Protein AF-A0A0G4MFU4-F1 (afdb_monomer)

pLDDT: mean 72.29, std 12.35, range [40.59, 95.5]

Foldseek 3Di:
DPPDPADPVNVCVVVVPVVVVVVVVVVVVVVVVVVVVVVLVCLLQLHDPVLVVVLVVDDPVPSDDPRDPPGSVVSNCCVVVVPDPDDPDDVPDDDDPPDPPCVVVVVVVVCVVVVVPDPDPDDDDPPPPDCDPVNVVVVVVVVD

Structure (mmCIF, N/CA/C/O backbone):
data_AF-A0A0G4MFU4-F1
#
_entry.id   AF-A0A0G4MFU4-F1
#
loop_
_atom_site.group_PDB
_atom_site.id
_atom_site.type_symbol
_atom_site.label_atom_id
_atom_site.label_alt_id
_atom_site.label_comp_id
_atom_site.label_asym_id
_atom_site.label_entity_id
_atom_site.label_seq_id
_atom_site.pdbx_PDB_ins_code
_atom_site.Cartn_x
_atom_site.Cartn_y
_atom_site.Cartn_z
_atom_site.occupancy
_atom_site.B_iso_or_equiv
_atom_site.auth_seq_id
_atom_site.auth_comp_id
_atom_site.auth_asym_id
_atom_site.auth_atom_id
_atom_site.pdbx_PDB_model_num
ATOM 1 N N . MET A 1 1 ? 11.124 -27.511 -30.825 1.00 40.59 1 MET A N 1
ATOM 2 C CA . MET A 1 1 ? 10.998 -26.884 -32.156 1.00 40.59 1 MET A CA 1
ATOM 3 C C . MET A 1 1 ? 11.049 -25.372 -31.960 1.00 40.59 1 MET A C 1
ATOM 5 O O . MET A 1 1 ? 10.034 -24.760 -31.645 1.00 40.59 1 MET A O 1
ATOM 9 N N . SER A 1 2 ? 12.256 -24.806 -31.987 1.00 48.03 2 SER A N 1
ATOM 10 C CA . SER A 1 2 ? 12.516 -23.361 -31.985 1.00 48.03 2 SER A CA 1
ATOM 11 C C . SER A 1 2 ? 12.032 -22.796 -33.320 1.00 48.03 2 SER A C 1
ATOM 13 O O . SER A 1 2 ? 12.428 -23.289 -34.368 1.00 48.03 2 SER A O 1
ATOM 15 N N . ARG A 1 3 ? 11.091 -21.847 -33.290 1.00 65.44 3 ARG A N 1
ATOM 16 C CA . ARG A 1 3 ? 10.419 -21.347 -34.504 1.00 65.44 3 ARG A CA 1
ATOM 17 C C . ARG A 1 3 ? 11.201 -20.255 -35.243 1.00 65.44 3 ARG A C 1
ATOM 19 O O . ARG A 1 3 ? 10.855 -19.953 -36.372 1.00 65.44 3 ARG A O 1
ATOM 26 N N . GLU A 1 4 ? 12.248 -19.702 -34.638 1.00 64.25 4 GLU A N 1
ATOM 27 C CA . GLU A 1 4 ? 13.078 -18.646 -35.217 1.00 64.25 4 GLU A CA 1
ATOM 28 C C . GLU A 1 4 ? 14.515 -18.825 -34.676 1.00 64.25 4 GLU A C 1
ATOM 30 O O . GLU A 1 4 ? 14.704 -18.798 -33.457 1.00 64.25 4 GLU A O 1
ATOM 35 N N . ASP A 1 5 ? 15.527 -19.013 -35.534 1.00 63.88 5 ASP A N 1
ATOM 36 C CA . ASP A 1 5 ? 16.957 -19.066 -35.152 1.00 63.88 5 ASP A CA 1
ATOM 37 C C . ASP A 1 5 ? 17.504 -17.655 -34.859 1.00 63.88 5 ASP A C 1
ATOM 39 O O . ASP A 1 5 ? 18.485 -17.184 -35.435 1.00 63.88 5 ASP A O 1
ATOM 43 N N . VAL A 1 6 ? 16.820 -16.924 -33.982 1.00 70.62 6 VAL A N 1
ATOM 44 C CA . VAL A 1 6 ? 17.148 -15.537 -33.652 1.00 70.62 6 VAL A CA 1
ATOM 45 C C . VAL A 1 6 ? 17.861 -15.529 -32.309 1.00 70.62 6 VAL A C 1
ATOM 47 O O . VAL A 1 6 ? 17.303 -15.914 -31.281 1.00 70.62 6 VAL A O 1
ATOM 50 N N . SER A 1 7 ? 19.121 -15.092 -32.313 1.00 80.69 7 SER A N 1
ATOM 51 C CA . SER A 1 7 ? 19.903 -14.938 -31.085 1.00 80.69 7 SER A CA 1
ATOM 52 C C . SER A 1 7 ? 19.234 -13.919 -30.151 1.00 80.69 7 SER A C 1
ATOM 54 O O . SER A 1 7 ? 18.631 -12.945 -30.608 1.00 80.69 7 SER A O 1
ATOM 56 N N . PHE A 1 8 ? 19.363 -14.109 -28.833 1.00 76.25 8 PHE A N 1
ATOM 57 C CA . PHE A 1 8 ? 18.788 -13.210 -27.824 1.00 76.25 8 PHE A CA 1
ATOM 58 C C . PHE A 1 8 ? 19.185 -11.739 -28.048 1.00 76.25 8 PHE A C 1
ATOM 60 O O . PHE A 1 8 ? 18.356 -10.843 -27.908 1.00 76.25 8 PHE A O 1
ATOM 67 N N . GLY A 1 9 ? 20.421 -11.487 -28.493 1.00 77.19 9 GLY A N 1
ATOM 68 C CA . GLY A 1 9 ? 20.877 -10.140 -28.851 1.00 77.19 9 GLY A CA 1
ATOM 69 C C . GLY A 1 9 ? 20.185 -9.579 -30.098 1.00 77.19 9 GLY A C 1
ATOM 70 O O . GLY A 1 9 ? 19.824 -8.405 -30.126 1.00 77.19 9 GLY A O 1
ATOM 71 N N . SER A 1 10 ? 19.926 -10.424 -31.098 1.00 79.62 10 SER A N 1
ATOM 72 C CA . SER A 1 10 ? 19.217 -10.038 -32.325 1.00 79.62 10 SER A CA 1
ATOM 73 C C . SER A 1 10 ? 17.728 -9.743 -32.057 1.00 79.62 10 SER A C 1
ATOM 75 O O . SER A 1 10 ? 17.153 -8.818 -32.632 1.00 79.62 10 SER A O 1
ATOM 77 N N . ALA A 1 11 ? 17.122 -10.445 -31.093 1.00 78.00 11 ALA A N 1
ATOM 78 C CA . ALA A 1 11 ? 15.777 -10.149 -30.599 1.00 78.00 11 ALA A CA 1
ATOM 79 C C . ALA A 1 11 ? 15.700 -8.823 -29.812 1.00 78.00 11 ALA A C 1
ATOM 81 O O . ALA A 1 11 ? 14.731 -8.079 -29.982 1.00 78.00 11 ALA A O 1
ATOM 82 N N . ILE A 1 12 ? 16.711 -8.496 -28.994 1.00 80.00 12 ILE A N 1
ATOM 83 C CA . ILE A 1 12 ? 16.771 -7.216 -28.263 1.00 80.00 12 ILE A CA 1
ATOM 84 C C . ILE A 1 12 ? 16.901 -6.036 -29.227 1.00 80.00 12 ILE A C 1
ATOM 86 O O . ILE A 1 12 ? 16.220 -5.031 -29.037 1.00 80.00 12 ILE A O 1
ATOM 90 N N . ASP A 1 13 ? 17.720 -6.149 -30.276 1.00 81.88 13 ASP A N 1
ATOM 91 C CA . ASP A 1 13 ? 17.874 -5.057 -31.244 1.00 81.88 13 ASP A CA 1
ATOM 92 C C . ASP A 1 13 ? 16.565 -4.779 -32.008 1.00 81.88 13 ASP A C 1
ATOM 94 O O . ASP A 1 13 ? 16.151 -3.621 -32.152 1.00 81.88 13 ASP A O 1
ATOM 98 N N . LYS A 1 14 ? 15.849 -5.848 -32.391 1.00 84.62 14 LYS A N 1
ATOM 99 C CA . LYS A 1 14 ? 14.539 -5.770 -33.058 1.00 84.62 14 LYS A CA 1
ATOM 100 C C . LYS A 1 14 ? 13.441 -5.198 -32.152 1.00 84.62 14 LYS A C 1
ATOM 102 O O . LYS A 1 14 ? 12.595 -4.443 -32.628 1.00 84.62 14 LYS A O 1
ATOM 107 N N . PHE A 1 15 ? 13.461 -5.509 -30.853 1.00 83.88 15 PHE A N 1
ATOM 108 C CA . PHE A 1 15 ? 12.459 -5.069 -29.868 1.00 83.88 15 PHE A CA 1
ATOM 109 C C . PHE A 1 15 ? 13.053 -4.200 -28.751 1.00 83.88 15 PHE A C 1
ATOM 111 O O . PHE A 1 15 ? 12.716 -4.341 -27.572 1.00 83.88 15 PHE A O 1
ATOM 118 N N . ARG A 1 16 ? 13.899 -3.240 -29.133 1.00 86.12 16 ARG A N 1
ATOM 119 C CA . ARG A 1 16 ? 14.599 -2.349 -28.195 1.00 86.12 16 ARG A CA 1
ATOM 120 C C . ARG A 1 16 ? 13.666 -1.547 -27.279 1.00 86.12 16 ARG A C 1
ATOM 122 O O . ARG A 1 16 ? 13.971 -1.359 -26.106 1.00 86.12 16 ARG A O 1
ATOM 129 N N . VAL A 1 17 ? 12.509 -1.107 -27.789 1.00 88.25 17 VAL A N 1
ATOM 130 C CA . VAL A 1 17 ? 11.547 -0.285 -27.029 1.00 88.25 17 VAL A CA 1
ATOM 131 C C . VAL A 1 17 ? 10.820 -1.104 -25.950 1.00 88.25 17 VAL A C 1
ATOM 133 O O . VAL A 1 17 ? 10.880 -0.704 -24.788 1.00 88.25 17 VAL A O 1
ATOM 136 N N . PRO A 1 18 ? 10.192 -2.261 -26.254 1.00 90.75 18 PRO A N 1
ATOM 137 C CA . PRO A 1 18 ? 9.647 -3.142 -25.220 1.00 90.75 18 PRO A CA 1
ATOM 138 C C . PRO A 1 18 ? 10.683 -3.566 -24.174 1.00 90.75 18 PRO A C 1
ATOM 140 O O . PRO A 1 18 ? 10.382 -3.571 -22.984 1.00 90.75 18 PRO A O 1
ATOM 143 N N . PHE A 1 19 ? 11.914 -3.872 -24.596 1.00 88.88 19 PHE A N 1
ATOM 144 C CA . PHE A 1 19 ? 12.983 -4.260 -23.675 1.00 88.88 19 PHE A CA 1
ATOM 145 C C . PHE A 1 19 ? 13.359 -3.121 -22.713 1.00 88.88 19 PHE A C 1
ATOM 147 O O . PHE A 1 19 ? 13.433 -3.329 -21.501 1.00 88.88 19 PHE A O 1
ATOM 154 N N . ALA A 1 20 ? 13.497 -1.893 -23.224 1.00 90.56 20 ALA A N 1
ATOM 155 C CA . ALA A 1 20 ? 13.707 -0.710 -22.392 1.00 90.56 20 ALA A CA 1
ATOM 156 C C . ALA A 1 2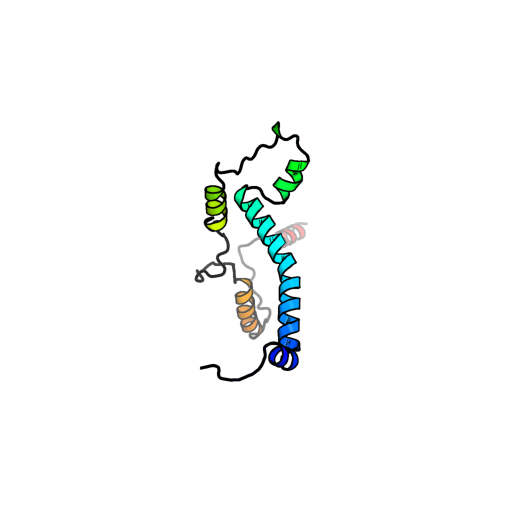0 ? 12.536 -0.465 -21.421 1.00 90.56 20 ALA A C 1
ATOM 158 O O . ALA A 1 20 ? 12.767 -0.109 -20.267 1.00 90.56 20 ALA A O 1
ATOM 159 N N . MET A 1 21 ? 11.292 -0.716 -21.844 1.00 93.19 21 MET A N 1
ATOM 160 C CA . MET A 1 21 ? 10.107 -0.598 -20.984 1.00 93.19 21 MET A CA 1
ATOM 161 C C . MET A 1 21 ? 10.077 -1.630 -19.853 1.00 93.19 21 MET A C 1
ATOM 163 O O . MET A 1 21 ? 9.596 -1.312 -18.769 1.00 93.19 21 MET A O 1
ATOM 167 N N . VAL A 1 22 ? 10.616 -2.836 -20.052 1.00 93.62 22 VAL A N 1
ATOM 168 C CA . VAL A 1 22 ? 10.755 -3.831 -18.973 1.00 93.62 22 VAL A CA 1
ATOM 169 C C . VAL A 1 22 ? 11.769 -3.364 -17.930 1.00 93.62 22 VAL A C 1
ATOM 171 O O . VAL A 1 22 ? 11.487 -3.443 -16.736 1.00 93.62 22 VAL A O 1
ATOM 174 N N . ILE A 1 23 ? 12.916 -2.829 -18.357 1.00 93.62 23 ILE A N 1
ATOM 175 C CA . ILE A 1 23 ? 13.922 -2.273 -17.436 1.00 93.62 23 ILE A CA 1
ATOM 176 C C . ILE A 1 23 ? 13.341 -1.071 -16.686 1.00 93.62 23 ILE A C 1
ATOM 178 O O . ILE A 1 23 ? 13.445 -0.992 -15.461 1.00 93.62 23 ILE A O 1
ATOM 182 N N . TYR A 1 24 ? 12.680 -0.164 -17.406 1.00 94.00 24 TYR A N 1
ATOM 183 C CA . TYR A 1 24 ? 12.003 0.988 -16.819 1.00 94.00 24 TYR A CA 1
ATOM 184 C C . TYR A 1 24 ? 10.921 0.561 -15.822 1.00 94.00 24 TYR A C 1
ATOM 186 O O . TYR A 1 24 ? 10.878 1.074 -14.707 1.00 94.00 24 TYR A O 1
ATOM 194 N N . GLY A 1 25 ? 10.093 -0.420 -16.184 1.00 93.75 25 GLY A N 1
ATOM 195 C CA . GLY A 1 25 ? 9.075 -0.997 -15.314 1.00 93.75 25 GLY A CA 1
ATOM 196 C C . GLY A 1 25 ? 9.677 -1.654 -14.076 1.00 93.75 25 GLY A C 1
ATOM 197 O O . GLY A 1 25 ? 9.161 -1.456 -12.983 1.00 93.75 25 GLY A O 1
ATOM 198 N N . GLY A 1 26 ? 10.799 -2.364 -14.215 1.00 95.25 26 GLY A N 1
ATOM 199 C CA . GLY A 1 26 ? 11.538 -2.938 -13.091 1.00 95.25 26 GLY A CA 1
ATOM 200 C C . GLY A 1 26 ? 12.029 -1.869 -12.113 1.00 95.25 26 GLY A C 1
ATOM 201 O O . GLY A 1 26 ? 11.777 -1.971 -10.915 1.00 95.25 26 GLY A O 1
ATOM 202 N N . LEU A 1 27 ? 12.649 -0.801 -12.621 1.00 95.50 27 LEU A N 1
ATOM 203 C CA . LEU A 1 27 ? 13.099 0.329 -11.801 1.00 95.50 27 LEU A CA 1
ATOM 204 C C . LEU A 1 27 ? 11.927 1.067 -11.143 1.00 95.50 27 LEU A C 1
ATOM 206 O O . LEU A 1 27 ? 11.975 1.370 -9.950 1.00 95.50 27 LEU A O 1
ATOM 210 N N . ALA A 1 28 ? 10.858 1.314 -11.898 1.00 92.50 28 ALA A N 1
ATOM 211 C CA . ALA A 1 28 ? 9.646 1.942 -11.389 1.00 92.50 28 ALA A CA 1
ATOM 212 C C . ALA A 1 28 ? 8.944 1.066 -10.341 1.00 92.50 28 ALA A C 1
ATOM 214 O O . ALA A 1 28 ? 8.350 1.602 -9.409 1.00 92.50 28 ALA A O 1
ATOM 215 N N . PHE A 1 29 ? 9.037 -0.263 -10.456 1.00 94.50 29 PHE A N 1
ATOM 216 C CA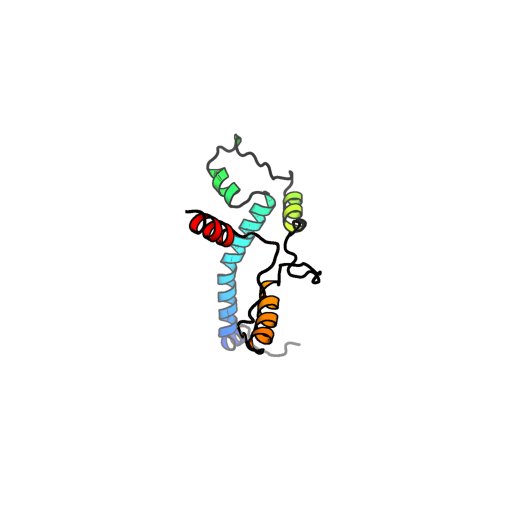 . PHE A 1 29 ? 8.454 -1.223 -9.521 1.00 94.50 29 PHE A CA 1
ATOM 217 C C . PHE A 1 29 ? 9.216 -1.313 -8.195 1.00 94.50 29 PHE A C 1
ATOM 219 O O . PHE A 1 29 ? 8.603 -1.592 -7.164 1.00 94.50 29 PHE A O 1
ATOM 226 N N . CYS A 1 30 ? 10.518 -1.017 -8.169 1.00 94.81 30 CYS A N 1
ATOM 227 C CA . CYS A 1 30 ? 11.308 -1.042 -6.935 1.00 94.81 30 CYS A CA 1
ATOM 228 C C . CYS A 1 30 ? 10.707 -0.159 -5.825 1.00 94.81 30 CYS A C 1
ATOM 230 O O . CYS A 1 30 ? 10.672 -0.566 -4.663 1.00 94.81 30 CYS A O 1
ATOM 232 N N . TYR A 1 31 ? 10.193 1.024 -6.175 1.00 89.56 31 TYR A N 1
ATOM 233 C CA . TYR A 1 31 ? 9.587 1.950 -5.214 1.00 89.56 31 TYR A CA 1
ATOM 234 C C . TYR A 1 31 ? 8.299 1.405 -4.557 1.00 89.56 31 TYR A C 1
ATOM 236 O O . TYR A 1 31 ? 8.275 1.257 -3.330 1.00 89.56 31 TYR A O 1
ATOM 244 N N . PRO A 1 32 ? 7.235 1.048 -5.310 1.00 93.25 32 PRO A N 1
ATOM 245 C CA . PRO A 1 32 ? 6.038 0.455 -4.728 1.00 93.25 32 PRO A CA 1
ATOM 246 C C . PRO A 1 32 ? 6.318 -0.904 -4.079 1.00 93.25 32 PRO A C 1
ATOM 248 O O . PRO A 1 32 ? 5.658 -1.230 -3.097 1.00 93.25 32 PRO A O 1
ATOM 251 N N . ALA A 1 33 ? 7.303 -1.676 -4.550 1.00 92.44 33 ALA A N 1
ATOM 252 C CA . ALA A 1 33 ? 7.697 -2.926 -3.904 1.00 92.44 33 ALA A CA 1
ATOM 253 C C . ALA A 1 33 ? 8.275 -2.694 -2.499 1.00 92.44 33 ALA A C 1
ATOM 255 O O . ALA A 1 33 ? 7.857 -3.355 -1.546 1.00 92.44 33 ALA A O 1
ATOM 256 N N . ALA A 1 34 ? 9.179 -1.722 -2.340 1.00 91.75 34 ALA A N 1
ATOM 257 C CA . ALA A 1 34 ? 9.727 -1.357 -1.034 1.00 91.75 34 ALA A CA 1
ATOM 258 C C . ALA A 1 34 ? 8.636 -0.833 -0.085 1.00 91.75 34 ALA A C 1
ATOM 260 O O . ALA A 1 34 ? 8.569 -1.238 1.079 1.00 91.75 34 ALA A O 1
ATOM 261 N N . LEU A 1 35 ? 7.736 0.013 -0.596 1.00 90.25 35 LEU A N 1
ATOM 262 C CA . LEU A 1 35 ? 6.612 0.543 0.175 1.00 90.25 35 LEU A CA 1
ATOM 263 C C . LEU A 1 35 ? 5.632 -0.568 0.589 1.00 90.25 35 LEU A C 1
ATOM 265 O O . LEU A 1 35 ? 5.193 -0.615 1.737 1.00 90.25 35 LEU A O 1
ATOM 269 N N . MET A 1 36 ? 5.334 -1.505 -0.312 1.00 89.31 36 MET A N 1
ATOM 270 C CA . MET A 1 36 ? 4.513 -2.680 -0.017 1.00 89.31 36 MET A CA 1
ATOM 271 C C . MET A 1 36 ? 5.153 -3.537 1.079 1.00 89.31 36 MET A C 1
ATOM 273 O O . MET A 1 36 ? 4.478 -3.908 2.038 1.00 89.31 36 MET A O 1
ATOM 277 N N . GLY A 1 37 ? 6.459 -3.800 0.985 1.00 88.88 37 GLY A N 1
ATOM 278 C CA . GLY A 1 37 ? 7.204 -4.526 2.016 1.00 88.88 37 GLY A CA 1
ATOM 279 C C . GLY A 1 37 ? 7.119 -3.842 3.382 1.00 88.88 37 GLY A C 1
ATOM 280 O O . GLY A 1 37 ? 6.834 -4.497 4.389 1.00 88.88 37 GLY A O 1
ATOM 281 N N . TYR A 1 38 ? 7.270 -2.515 3.413 1.00 87.06 38 TYR A N 1
ATOM 282 C CA . TYR A 1 38 ? 7.074 -1.720 4.624 1.00 87.06 38 TYR A CA 1
ATOM 283 C C . TYR A 1 38 ? 5.660 -1.902 5.196 1.00 87.06 38 TYR A C 1
ATOM 285 O O . TYR A 1 38 ? 5.506 -2.217 6.376 1.00 87.06 38 TYR A O 1
ATOM 293 N N . HIS A 1 39 ? 4.616 -1.812 4.373 1.00 85.62 39 HIS A N 1
ATOM 294 C CA . HIS A 1 39 ? 3.246 -2.027 4.843 1.00 85.62 39 HIS A CA 1
ATOM 295 C C . HIS A 1 39 ? 2.993 -3.455 5.337 1.00 85.62 39 HIS A C 1
ATOM 297 O O . HIS A 1 39 ? 2.342 -3.624 6.366 1.00 85.62 39 HIS A O 1
ATOM 303 N N . ILE A 1 40 ? 3.538 -4.480 4.678 1.00 85.00 40 ILE A N 1
ATOM 304 C CA . ILE A 1 40 ? 3.437 -5.879 5.127 1.00 85.00 40 ILE A CA 1
ATOM 305 C C . ILE A 1 40 ? 4.077 -6.058 6.508 1.00 85.00 40 ILE A C 1
ATOM 307 O O . ILE A 1 40 ? 3.500 -6.720 7.380 1.00 85.00 40 ILE A O 1
ATOM 311 N N . PHE A 1 41 ? 5.222 -5.414 6.739 1.00 83.12 41 PHE A N 1
ATOM 312 C CA . PHE A 1 41 ? 5.881 -5.390 8.043 1.00 83.12 41 PHE A CA 1
ATOM 313 C C . PHE A 1 41 ? 5.015 -4.717 9.119 1.00 83.12 41 PHE A C 1
ATOM 315 O O . PHE A 1 41 ? 4.865 -5.255 10.220 1.00 83.12 41 PHE A O 1
ATOM 322 N N . LEU A 1 42 ? 4.382 -3.584 8.805 1.00 81.00 42 LEU A N 1
ATOM 323 C CA . LEU A 1 42 ? 3.487 -2.897 9.741 1.00 81.00 42 LEU A CA 1
ATOM 324 C C . LEU A 1 42 ? 2.232 -3.719 10.048 1.00 81.00 42 LEU A C 1
ATOM 326 O O . LEU A 1 42 ? 1.858 -3.864 11.214 1.00 81.00 42 LEU A O 1
ATOM 330 N N . MET A 1 43 ? 1.634 -4.333 9.025 1.00 78.69 43 MET A N 1
ATOM 331 C CA . MET A 1 43 ? 0.494 -5.238 9.185 1.00 78.69 43 MET A CA 1
ATOM 332 C C . MET A 1 43 ? 0.848 -6.429 10.076 1.00 78.69 43 MET A C 1
ATOM 334 O O . MET A 1 43 ? 0.039 -6.829 10.910 1.00 78.69 43 MET A O 1
ATOM 338 N N . ALA A 1 44 ? 2.066 -6.969 9.961 1.00 75.31 44 ALA A N 1
ATOM 339 C CA . ALA A 1 44 ? 2.514 -8.070 10.812 1.00 75.31 44 ALA A CA 1
ATOM 340 C C . ALA A 1 44 ? 2.627 -7.639 12.280 1.00 75.31 44 ALA A C 1
ATOM 342 O O . ALA A 1 44 ? 2.288 -8.392 13.197 1.00 75.31 44 ALA A O 1
ATOM 343 N N . ARG A 1 45 ? 3.075 -6.405 12.528 1.00 71.12 45 ARG A N 1
ATOM 344 C CA . ARG A 1 45 ? 3.185 -5.854 13.884 1.00 71.12 45 ARG A CA 1
ATOM 345 C C . ARG A 1 45 ? 1.853 -5.368 14.449 1.00 71.12 45 ARG A C 1
ATOM 347 O O . ARG A 1 45 ? 1.770 -5.239 15.668 1.00 71.12 45 ARG A O 1
ATOM 354 N N . GLY A 1 46 ? 0.823 -5.187 13.625 1.00 70.62 46 GLY A N 1
ATOM 355 C CA . GLY A 1 46 ? -0.474 -4.679 14.074 1.00 70.62 46 GLY A CA 1
ATOM 356 C C . GLY A 1 46 ? -0.385 -3.242 14.592 1.00 70.62 46 GLY A C 1
ATOM 357 O O . GLY A 1 46 ? -1.099 -2.890 15.524 1.00 70.62 46 GLY A O 1
ATOM 358 N N . GLU A 1 47 ? 0.529 -2.448 14.029 1.00 74.44 47 GLU A N 1
ATOM 359 C CA . GLU A 1 47 ? 0.701 -1.023 14.327 1.00 74.44 47 GLU A CA 1
ATOM 360 C C . GLU A 1 47 ? 0.444 -0.218 13.049 1.00 74.44 47 GLU A C 1
ATOM 362 O O . GLU A 1 47 ? 0.848 -0.622 11.952 1.00 74.44 47 GLU A O 1
ATOM 367 N N . THR A 1 48 ? -0.212 0.934 13.173 1.00 77.75 48 THR A N 1
ATOM 368 C CA . THR A 1 48 ? -0.338 1.871 12.045 1.00 77.75 48 THR A CA 1
ATOM 369 C C . THR A 1 48 ? 0.980 2.613 11.795 1.00 77.75 48 THR A C 1
ATOM 371 O O . THR A 1 48 ? 1.843 2.688 12.667 1.00 77.75 48 THR A O 1
ATOM 374 N N . THR A 1 49 ? 1.164 3.210 10.612 1.00 73.38 49 THR A N 1
ATOM 375 C CA . THR A 1 49 ? 2.353 4.040 10.309 1.00 73.38 49 THR A CA 1
ATOM 376 C C . THR A 1 49 ? 2.533 5.169 11.318 1.00 73.38 49 THR A C 1
ATOM 378 O O . THR A 1 49 ? 3.645 5.431 11.778 1.00 73.38 49 THR A O 1
ATOM 381 N N . ARG A 1 50 ? 1.422 5.795 11.722 1.00 71.44 50 ARG A N 1
ATOM 382 C CA . ARG A 1 50 ? 1.393 6.861 12.727 1.00 71.44 50 ARG A CA 1
ATOM 383 C C . ARG A 1 50 ? 1.823 6.357 14.103 1.00 71.44 50 ARG A C 1
ATOM 385 O O . ARG A 1 50 ? 2.587 7.034 14.784 1.00 71.44 50 ARG A O 1
ATOM 392 N N . GLU A 1 51 ? 1.363 5.173 14.497 1.00 71.81 51 GLU A N 1
ATOM 393 C CA . GLU A 1 51 ? 1.770 4.524 15.746 1.00 71.81 51 GLU A CA 1
ATOM 394 C C . GLU A 1 51 ? 3.243 4.109 15.716 1.00 71.81 51 GLU A C 1
ATOM 396 O O . GLU A 1 51 ? 3.956 4.368 16.682 1.00 71.81 51 GLU A O 1
ATOM 401 N N . TYR A 1 52 ? 3.732 3.556 14.601 1.00 73.50 52 TYR A N 1
ATOM 402 C CA . TYR A 1 52 ? 5.133 3.163 14.447 1.00 73.50 52 TYR A CA 1
ATOM 403 C C . TYR A 1 52 ? 6.079 4.366 14.576 1.00 73.50 52 TYR A C 1
ATOM 405 O O . TYR A 1 52 ? 7.033 4.312 15.350 1.00 73.50 52 TYR A O 1
ATOM 413 N N . ILE A 1 53 ? 5.791 5.478 13.893 1.00 76.62 53 ILE A N 1
ATOM 414 C CA . ILE A 1 53 ? 6.621 6.691 13.969 1.00 76.62 53 ILE A CA 1
ATOM 415 C C . ILE A 1 53 ? 6.531 7.327 15.361 1.00 76.62 53 ILE A C 1
ATOM 417 O O . ILE A 1 53 ? 7.552 7.677 15.948 1.00 76.62 53 ILE A O 1
ATOM 421 N N . ASN A 1 54 ? 5.328 7.431 15.932 1.00 73.62 54 ASN A N 1
ATOM 422 C CA . ASN A 1 54 ? 5.151 8.037 17.252 1.00 73.62 54 ASN A CA 1
ATOM 423 C C . ASN A 1 54 ? 5.796 7.196 18.367 1.00 73.62 54 ASN A C 1
ATOM 425 O O . ASN A 1 54 ? 6.338 7.732 19.326 1.00 73.62 54 ASN A O 1
ATOM 429 N N . SER A 1 55 ? 5.809 5.873 18.220 1.00 63.31 55 SER A N 1
ATOM 430 C CA . SER A 1 55 ? 6.450 4.967 19.174 1.00 63.31 55 SER A CA 1
ATOM 431 C C . SER A 1 55 ? 7.979 5.048 19.194 1.00 63.31 55 SER A C 1
ATOM 433 O O .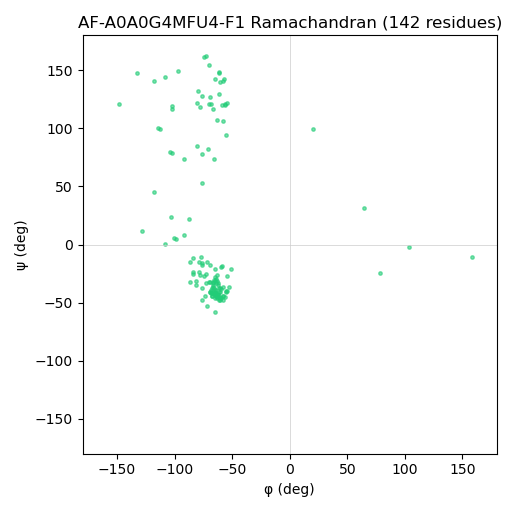 SER A 1 55 ? 8.583 4.604 20.166 1.00 63.31 55 SER A O 1
ATOM 435 N N . HIS A 1 56 ? 8.611 5.625 18.163 1.00 68.12 56 HIS A N 1
ATOM 436 C CA . HIS A 1 56 ? 10.047 5.914 18.188 1.00 68.12 56 HIS A CA 1
ATOM 437 C C . HIS A 1 56 ? 10.407 7.074 19.121 1.00 68.12 56 HIS A C 1
ATOM 439 O O . HIS A 1 56 ? 11.573 7.219 19.475 1.00 68.12 56 HIS A O 1
ATOM 445 N N . LYS A 1 57 ? 9.419 7.872 19.540 1.00 70.25 57 LYS A N 1
ATOM 446 C CA . LYS A 1 57 ? 9.601 8.942 20.523 1.00 70.25 57 LYS A CA 1
ATOM 447 C C . LYS A 1 57 ? 9.651 8.418 21.963 1.00 70.25 57 LYS A C 1
ATOM 449 O O . LYS A 1 57 ? 10.209 9.085 22.825 1.00 70.25 57 LYS A O 1
ATOM 454 N N . PHE A 1 58 ? 9.071 7.245 22.225 1.00 67.56 58 PHE A N 1
ATOM 455 C CA . PHE A 1 58 ? 8.986 6.672 23.567 1.00 67.56 58 PHE A CA 1
ATOM 456 C C . PHE A 1 58 ? 10.099 5.655 23.823 1.00 67.56 58 PHE A C 1
ATOM 458 O O . PHE A 1 58 ? 10.560 4.952 22.920 1.00 67.56 58 PHE A O 1
ATOM 465 N N . ILE A 1 59 ? 10.517 5.562 25.085 1.00 64.75 59 ILE A N 1
ATOM 466 C CA . ILE A 1 59 ? 11.474 4.556 25.540 1.00 64.75 59 ILE A CA 1
ATOM 467 C C . ILE A 1 59 ? 10.825 3.174 25.375 1.00 64.75 59 ILE A C 1
ATOM 469 O O . ILE A 1 59 ? 9.626 2.996 25.585 1.00 64.75 59 ILE A O 1
ATOM 473 N N . LYS A 1 60 ? 11.618 2.173 24.976 1.00 64.00 60 LYS A N 1
ATOM 474 C CA . LYS A 1 60 ? 11.139 0.840 24.568 1.00 64.00 60 LYS A CA 1
ATOM 475 C C . LYS A 1 60 ? 10.247 0.150 25.616 1.00 64.00 60 LYS A C 1
ATOM 477 O O . LYS A 1 60 ? 9.408 -0.658 25.229 1.00 64.00 60 LYS A O 1
ATOM 482 N N . GLN A 1 61 ? 10.422 0.471 26.902 1.00 63.91 61 GLN A N 1
ATOM 483 C CA . GLN A 1 61 ? 9.628 -0.075 28.007 1.00 63.91 61 GLN A CA 1
ATOM 484 C C . GLN A 1 61 ? 8.190 0.473 28.076 1.00 63.91 61 GLN A C 1
ATOM 486 O O . GLN A 1 61 ? 7.310 -0.236 28.550 1.00 63.91 61 GLN A O 1
ATOM 491 N N . GLU A 1 62 ? 7.919 1.675 27.559 1.00 60.41 62 GLU A N 1
ATOM 492 C CA . GLU A 1 62 ? 6.590 2.315 27.614 1.00 60.41 62 GLU A CA 1
ATOM 493 C C . GLU A 1 62 ? 5.787 2.156 26.314 1.00 60.41 62 GLU A C 1
ATOM 495 O O . GLU A 1 62 ? 4.693 2.703 26.160 1.00 60.41 62 GLU A O 1
ATOM 500 N N . ARG A 1 63 ? 6.308 1.392 25.344 1.00 68.75 63 ARG A N 1
ATOM 501 C CA . ARG A 1 63 ? 5.631 1.146 24.065 1.00 68.75 63 ARG A CA 1
ATOM 502 C C . ARG A 1 63 ? 4.498 0.136 24.247 1.00 68.75 63 ARG A C 1
ATOM 504 O O . ARG A 1 63 ? 4.620 -1.039 23.897 1.00 68.75 63 ARG A O 1
ATOM 511 N N . PHE A 1 64 ? 3.375 0.603 24.777 1.00 63.19 64 PHE A N 1
ATOM 512 C CA . PHE A 1 64 ? 2.156 -0.190 24.868 1.00 63.19 64 PHE A CA 1
ATOM 513 C C . PHE A 1 64 ? 1.554 -0.408 23.480 1.00 63.19 64 PHE A C 1
ATOM 515 O O . PHE A 1 64 ? 1.201 0.533 22.769 1.00 63.19 64 PHE A O 1
ATOM 522 N N . ARG A 1 65 ? 1.420 -1.679 23.093 1.00 67.62 65 ARG A N 1
ATOM 523 C CA . ARG A 1 65 ? 0.822 -2.086 21.820 1.00 67.62 65 ARG A CA 1
ATOM 524 C C . ARG A 1 65 ? -0.586 -2.619 22.064 1.00 67.62 65 ARG A C 1
ATOM 526 O O . ARG A 1 65 ? -0.795 -3.825 22.104 1.00 67.62 65 ARG A O 1
ATOM 533 N N . ALA A 1 66 ? -1.544 -1.712 22.234 1.00 64.88 66 ALA A N 1
ATOM 534 C CA . ALA A 1 66 ? -2.925 -2.058 22.582 1.00 64.88 66 ALA A CA 1
AT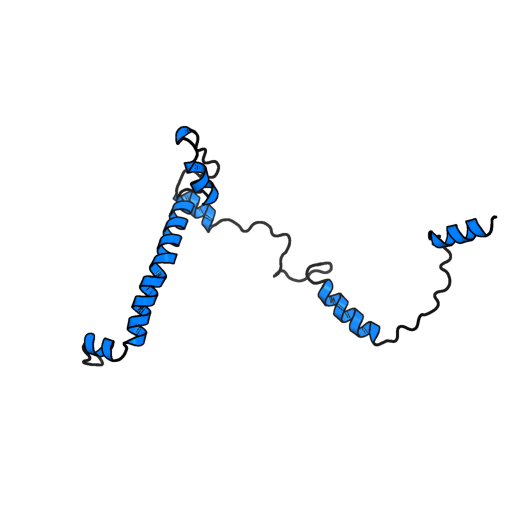OM 535 C C . ALA A 1 66 ? -3.646 -2.908 21.513 1.00 64.88 66 ALA A C 1
ATOM 537 O O . ALA A 1 66 ? -4.541 -3.679 21.840 1.00 64.88 66 ALA A O 1
ATOM 538 N N . PHE A 1 67 ? -3.239 -2.805 20.241 1.00 66.19 67 PHE A N 1
ATOM 539 C CA . PHE A 1 67 ? -3.927 -3.453 19.116 1.00 66.19 67 PHE A CA 1
ATOM 540 C C . PHE A 1 67 ? -3.269 -4.747 18.618 1.00 66.19 67 PHE A C 1
ATOM 542 O O . PHE A 1 67 ? -3.718 -5.323 17.627 1.00 66.19 67 PHE A O 1
ATOM 549 N N . THR A 1 68 ? -2.223 -5.245 19.287 1.00 70.06 68 THR A N 1
ATOM 550 C CA . THR A 1 68 ? -1.632 -6.528 18.889 1.00 70.06 68 THR A CA 1
ATOM 551 C C . THR A 1 68 ? -2.440 -7.709 19.402 1.00 70.06 68 THR A C 1
ATOM 553 O O . THR A 1 68 ? -2.713 -7.835 20.588 1.00 70.06 68 THR A O 1
ATOM 556 N N . GLN A 1 69 ? -2.716 -8.658 18.514 1.00 66.94 69 GLN A N 1
ATOM 557 C CA . GLN A 1 69 ? -3.381 -9.922 18.841 1.00 66.94 69 GLN A CA 1
ATOM 558 C C . GLN A 1 69 ? -2.379 -11.020 19.273 1.00 66.94 69 GLN A C 1
ATOM 560 O O . GLN A 1 69 ? -2.648 -12.215 19.148 1.00 66.94 69 GLN A O 1
ATOM 565 N N . GLY A 1 70 ? -1.179 -10.631 19.725 1.00 68.56 70 GLY A N 1
ATOM 566 C CA . GLY A 1 70 ? -0.127 -11.525 20.232 1.00 68.56 70 GLY A CA 1
ATOM 567 C C . GLY A 1 70 ? 0.713 -12.267 19.180 1.00 68.56 70 GLY A C 1
ATOM 568 O O . GLY A 1 70 ? 1.861 -12.589 19.461 1.00 68.56 70 GLY A O 1
ATOM 569 N N . SER A 1 71 ? 0.214 -12.490 17.956 1.00 77.12 71 SER A N 1
ATOM 570 C CA . SER A 1 71 ? 0.974 -13.156 16.879 1.00 77.12 71 SER A CA 1
ATOM 571 C C . SER A 1 71 ? 0.886 -12.409 15.547 1.00 77.12 71 SER A C 1
ATOM 573 O O . SER A 1 71 ? -0.145 -11.814 15.230 1.00 77.12 71 SER A O 1
ATOM 575 N N . MET A 1 72 ? 1.955 -12.476 14.746 1.00 75.94 72 MET A N 1
ATOM 576 C CA . MET A 1 72 ? 2.021 -11.822 13.430 1.00 75.94 72 MET A CA 1
ATOM 577 C C . MET A 1 72 ? 0.954 -12.343 12.459 1.00 75.94 72 MET A C 1
ATOM 579 O O . MET A 1 72 ? 0.350 -11.558 11.736 1.00 75.94 72 MET A O 1
ATOM 583 N N . LEU A 1 73 ? 0.664 -13.648 12.494 1.00 78.06 73 LEU A N 1
ATOM 584 C CA . LEU A 1 73 ? -0.354 -14.272 11.644 1.00 78.06 73 LEU A CA 1
ATOM 585 C C . LEU A 1 73 ? -1.774 -13.829 12.018 1.00 78.06 73 LEU A C 1
ATOM 587 O O . LEU A 1 73 ? -2.566 -13.521 11.131 1.00 78.06 73 LEU A O 1
ATOM 591 N N . LYS A 1 74 ? -2.093 -13.725 13.318 1.00 78.31 74 LYS A N 1
ATOM 592 C CA . LYS A 1 74 ? -3.390 -13.180 13.761 1.00 78.31 74 LYS A CA 1
ATOM 593 C C . LYS A 1 74 ? -3.536 -11.711 13.379 1.00 78.31 74 LYS A C 1
ATOM 595 O O . LYS A 1 74 ? -4.610 -11.313 12.945 1.00 78.31 74 LYS A O 1
ATOM 600 N N . ASN A 1 75 ? -2.466 -10.921 13.484 1.00 81.75 75 ASN A N 1
ATOM 601 C CA . ASN A 1 75 ? -2.486 -9.528 13.039 1.00 81.75 75 ASN A CA 1
ATOM 602 C C . ASN A 1 75 ? -2.756 -9.429 11.525 1.00 81.75 75 ASN A C 1
ATOM 604 O O . ASN A 1 75 ? -3.621 -8.659 11.116 1.00 81.75 75 ASN A O 1
ATOM 608 N N . TRP A 1 76 ? -2.100 -10.252 10.698 1.00 80.19 76 TRP A N 1
ATOM 609 C CA . TRP A 1 76 ? -2.387 -10.318 9.259 1.00 80.19 76 TRP A CA 1
ATOM 610 C C . TRP A 1 76 ? -3.825 -10.725 8.960 1.00 80.19 76 TRP A C 1
ATOM 612 O O . TRP A 1 76 ? -4.481 -10.076 8.149 1.00 80.19 76 TRP A O 1
ATOM 622 N N . PHE A 1 77 ? -4.338 -11.749 9.641 1.00 82.75 77 PHE A N 1
ATOM 623 C CA . PHE A 1 77 ? -5.715 -12.193 9.456 1.00 82.75 77 PHE A CA 1
ATOM 624 C C . PHE A 1 77 ? -6.723 -11.106 9.848 1.00 82.75 77 PHE A C 1
ATOM 626 O O . PHE A 1 77 ? -7.656 -10.838 9.103 1.00 82.75 77 PHE A O 1
ATOM 633 N N . VAL A 1 78 ? -6.513 -10.411 10.969 1.00 81.31 78 VAL A N 1
ATOM 634 C CA . VAL A 1 78 ? -7.392 -9.313 11.405 1.00 81.31 78 VAL A CA 1
ATOM 635 C C . VAL A 1 78 ? -7.371 -8.136 10.432 1.00 81.31 78 VAL A C 1
ATOM 637 O O . VAL A 1 78 ? -8.390 -7.468 10.271 1.00 81.31 78 VAL A O 1
ATOM 640 N N . VAL A 1 79 ? -6.239 -7.862 9.782 1.00 81.12 79 VAL A N 1
ATOM 641 C CA . VAL A 1 79 ? -6.148 -6.789 8.783 1.00 81.12 79 VAL A CA 1
ATOM 642 C C . VAL A 1 79 ? -6.801 -7.201 7.461 1.00 81.12 79 VAL A C 1
ATOM 644 O O . VAL A 1 79 ? -7.605 -6.439 6.927 1.00 81.12 79 VAL A O 1
ATOM 647 N N . LEU A 1 80 ? -6.496 -8.397 6.947 1.00 82.00 80 LEU A N 1
ATOM 648 C CA . LEU A 1 80 ? -6.981 -8.867 5.642 1.00 82.00 80 LEU A CA 1
ATOM 649 C C . LEU A 1 80 ? -8.447 -9.311 5.673 1.00 82.00 80 LEU A C 1
ATOM 651 O O . LEU A 1 80 ? -9.192 -9.060 4.730 1.00 82.00 80 LEU A O 1
ATOM 655 N N . CYS A 1 81 ? -8.871 -9.945 6.761 1.00 80.38 81 CYS A N 1
ATOM 656 C CA . CYS A 1 81 ? -10.223 -10.462 6.943 1.00 80.38 81 CYS A CA 1
ATOM 657 C C . CYS A 1 81 ? -11.062 -9.565 7.859 1.00 80.38 81 CYS A C 1
ATOM 659 O O . CYS A 1 81 ? -12.036 -10.036 8.449 1.00 80.38 81 CYS A O 1
ATOM 661 N N . ARG A 1 82 ? -10.716 -8.272 7.989 1.00 78.50 82 ARG A N 1
ATOM 662 C CA . ARG A 1 82 ? -11.538 -7.329 8.754 1.00 78.50 82 ARG A CA 1
ATOM 663 C C . ARG A 1 82 ? -12.946 -7.285 8.138 1.00 78.50 82 ARG A C 1
ATOM 665 O O . ARG A 1 82 ? -13.072 -6.896 6.973 1.00 78.50 82 ARG A O 1
ATOM 672 N N . PRO A 1 83 ? -14.010 -7.628 8.887 1.00 80.00 83 PRO A N 1
ATOM 673 C CA . PRO A 1 83 ? -15.368 -7.477 8.387 1.00 80.00 83 PRO A CA 1
ATOM 674 C C . PRO A 1 83 ? -15.624 -6.001 8.072 1.00 80.00 83 PRO A C 1
ATOM 676 O O . PRO A 1 83 ? -15.178 -5.108 8.798 1.00 80.00 83 PRO A O 1
ATOM 679 N N . ARG A 1 84 ? -16.320 -5.730 6.963 1.00 74.06 84 ARG A N 1
ATOM 680 C CA . ARG A 1 84 ? -16.651 -4.350 6.594 1.00 74.06 84 ARG A CA 1
ATOM 681 C C . ARG A 1 84 ? -17.515 -3.736 7.699 1.00 74.06 84 ARG A C 1
ATOM 683 O O . ARG A 1 84 ? -18.497 -4.367 8.090 1.00 74.06 84 ARG A O 1
ATOM 690 N N . PRO A 1 85 ? -17.171 -2.539 8.204 1.00 74.31 85 PRO A N 1
ATOM 691 C CA . PRO A 1 85 ? -17.980 -1.894 9.224 1.00 74.31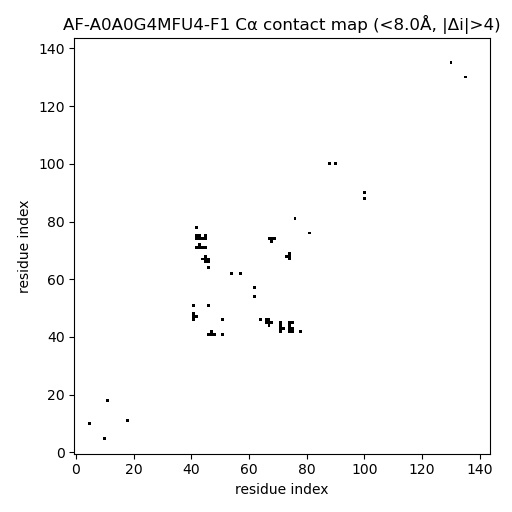 85 PRO A CA 1
ATOM 692 C C . PRO A 1 85 ? -19.392 -1.620 8.680 1.00 74.31 85 PRO A C 1
ATOM 694 O O . PRO A 1 85 ? -19.547 -1.380 7.473 1.00 74.31 85 PRO A O 1
ATOM 697 N N . PRO A 1 86 ? -20.422 -1.643 9.545 1.00 79.25 86 PRO A N 1
ATOM 698 C CA . PRO A 1 86 ? -21.774 -1.287 9.141 1.00 79.25 86 PRO A CA 1
ATOM 699 C C . PRO A 1 86 ? -21.747 0.124 8.553 1.00 79.25 86 PRO A C 1
ATOM 701 O O . PRO A 1 86 ? -21.285 1.074 9.181 1.00 79.25 86 PRO A O 1
ATOM 704 N N . THR A 1 87 ? -22.167 0.241 7.298 1.00 74.50 87 THR A N 1
ATOM 705 C CA . THR A 1 87 ? -22.163 1.512 6.576 1.00 74.50 87 THR A CA 1
ATOM 706 C C . THR A 1 87 ? -23.586 2.046 6.567 1.00 74.50 87 THR A C 1
ATOM 708 O O . THR A 1 87 ? -24.474 1.396 6.024 1.00 74.50 87 THR A O 1
ATOM 711 N N . TYR A 1 88 ? -23.801 3.229 7.143 1.00 72.62 88 TYR A N 1
ATOM 712 C CA . TYR A 1 88 ? -25.116 3.888 7.161 1.00 72.62 88 TYR A CA 1
ATOM 713 C C . TYR A 1 88 ? -25.609 4.283 5.758 1.00 72.62 88 TYR A C 1
ATOM 715 O O . TYR A 1 88 ? -26.803 4.434 5.537 1.00 72.62 88 TYR A O 1
ATOM 723 N N . TYR A 1 89 ? -24.693 4.400 4.794 1.00 71.44 89 TYR A N 1
ATOM 724 C CA . TYR A 1 89 ? -24.977 4.733 3.402 1.00 71.44 89 TYR A CA 1
ATOM 725 C C . TYR A 1 89 ? -24.643 3.562 2.479 1.00 71.44 89 TYR A C 1
ATOM 727 O O . TYR A 1 89 ? -23.492 3.330 2.103 1.00 71.44 89 TYR A O 1
AT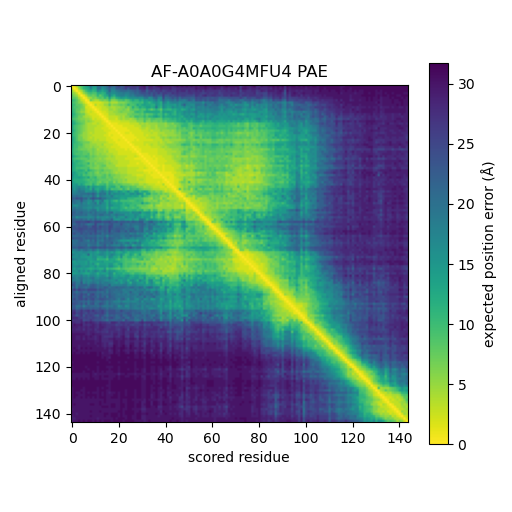OM 735 N N . SER A 1 90 ? -25.662 2.811 2.080 1.00 73.94 90 SER A N 1
ATOM 736 C CA . SER A 1 90 ? -25.513 1.654 1.203 1.00 73.94 90 SER A CA 1
ATOM 737 C C . SER A 1 90 ? -25.682 2.046 -0.268 1.00 73.94 90 SER A C 1
ATOM 739 O O . SER A 1 90 ? -26.664 1.686 -0.900 1.00 73.94 90 SER A O 1
ATOM 741 N N . PHE A 1 91 ? -24.693 2.728 -0.868 1.00 69.81 91 PHE A N 1
ATOM 742 C CA . PHE A 1 91 ? -24.777 3.250 -2.252 1.00 69.81 91 PHE A CA 1
ATOM 743 C C . PHE A 1 91 ? -25.211 2.240 -3.343 1.00 69.81 91 PHE A C 1
ATOM 745 O O . PHE A 1 91 ? -25.690 2.648 -4.400 1.00 69.81 91 PHE A O 1
ATOM 752 N N . LYS A 1 92 ? -25.065 0.935 -3.089 1.00 75.38 92 LYS A N 1
ATOM 753 C CA . LYS A 1 92 ? -25.432 -0.161 -4.002 1.00 75.38 92 LYS A CA 1
ATOM 754 C C . LYS A 1 92 ? -26.664 -0.968 -3.569 1.00 75.38 92 LYS A C 1
ATOM 756 O O . LYS A 1 92 ? -27.004 -1.935 -4.243 1.00 75.38 92 LYS A O 1
ATOM 761 N N . ALA A 1 93 ? -27.297 -0.634 -2.445 1.00 77.50 93 ALA A N 1
ATOM 762 C CA . ALA A 1 93 ? -28.525 -1.302 -2.025 1.00 77.50 93 ALA A CA 1
ATOM 763 C C . ALA A 1 93 ? -29.695 -0.932 -2.942 1.00 77.50 93 ALA A C 1
ATOM 765 O O . ALA A 1 93 ? -29.697 0.142 -3.554 1.00 77.50 93 ALA A O 1
ATOM 766 N N . LYS A 1 94 ? -30.685 -1.834 -3.015 1.00 80.75 94 LYS A N 1
ATOM 767 C CA . LYS A 1 94 ? -31.962 -1.564 -3.682 1.00 80.75 94 LYS A CA 1
ATOM 768 C C . LYS A 1 94 ? -32.605 -0.329 -3.051 1.00 80.75 94 LYS A C 1
ATOM 770 O O . LYS A 1 94 ? -32.482 -0.108 -1.850 1.00 80.75 94 LYS A O 1
ATOM 775 N N . TYR A 1 95 ? -33.236 0.480 -3.891 1.00 76.00 95 TYR A N 1
ATOM 776 C CA . TYR A 1 95 ? -33.944 1.671 -3.452 1.00 76.00 95 TYR A CA 1
ATOM 777 C C . TYR A 1 95 ? -35.191 1.269 -2.661 1.00 76.00 95 TYR A C 1
ATOM 779 O O . TYR A 1 95 ? -36.017 0.519 -3.177 1.00 76.00 95 TYR A O 1
ATOM 787 N N . GLU A 1 96 ? -35.324 1.805 -1.451 1.00 80.06 96 GLU A N 1
ATOM 788 C CA . GLU A 1 96 ? -36.518 1.672 -0.618 1.00 80.06 96 GLU A CA 1
ATOM 789 C C . GLU A 1 96 ? -37.260 3.020 -0.554 1.00 80.06 96 GLU A C 1
ATOM 791 O O . GLU A 1 96 ? -36.617 4.080 -0.544 1.00 80.06 96 GLU A O 1
ATOM 796 N N . PRO A 1 97 ? -38.606 3.028 -0.514 1.00 75.88 97 PRO A N 1
ATOM 797 C CA . PRO A 1 97 ? -39.379 4.255 -0.353 1.00 75.88 97 PRO A CA 1
ATOM 798 C C . PRO A 1 97 ? -38.960 5.003 0.924 1.00 75.88 97 PRO A C 1
ATOM 800 O O . PRO A 1 97 ? -39.064 4.469 2.023 1.00 75.88 97 PRO A O 1
ATOM 803 N N . GLY A 1 98 ? -38.480 6.242 0.774 1.00 74.69 98 GLY A N 1
ATOM 804 C CA . GLY A 1 98 ? -37.933 7.048 1.877 1.00 74.69 98 GLY A CA 1
ATOM 805 C C . GLY A 1 98 ? -36.402 7.135 1.921 1.00 74.69 98 GLY A C 1
ATOM 806 O O . GLY A 1 98 ? -35.867 7.863 2.755 1.00 74.69 98 GLY A O 1
ATOM 807 N N . ASP A 1 99 ? -35.684 6.462 1.013 1.00 73.62 99 ASP A N 1
ATOM 808 C CA . ASP A 1 99 ? -34.230 6.613 0.881 1.00 73.62 99 ASP A CA 1
ATOM 809 C C . ASP A 1 99 ? -33.859 8.027 0.379 1.00 73.62 99 ASP A C 1
ATOM 811 O O . ASP A 1 99 ? -34.192 8.427 -0.742 1.00 73.62 99 ASP A O 1
ATOM 815 N N . GLN A 1 100 ? -33.145 8.785 1.219 1.00 70.25 100 GLN A N 1
ATOM 816 C CA . GLN A 1 100 ? -32.702 10.157 0.941 1.00 70.25 100 GLN A CA 1
ATOM 817 C C . GLN A 1 100 ? -31.500 10.233 -0.011 1.00 70.25 100 GLN A C 1
ATOM 819 O O . GLN A 1 100 ? -31.191 11.313 -0.515 1.00 70.25 100 GLN A O 1
ATOM 824 N N . ARG A 1 101 ? -30.832 9.112 -0.321 1.00 69.88 101 ARG A N 1
ATOM 825 C CA . ARG A 1 101 ? -29.604 9.078 -1.143 1.00 69.88 101 ARG A CA 1
ATOM 826 C C . ARG A 1 101 ? -29.758 9.648 -2.559 1.00 69.88 101 ARG A C 1
ATOM 828 O O . ARG A 1 101 ? -28.753 9.951 -3.195 1.00 69.88 101 ARG A O 1
ATOM 835 N N . LEU A 1 102 ? -30.992 9.762 -3.056 1.00 60.12 102 LEU A N 1
ATOM 836 C CA . LEU A 1 102 ? -31.352 10.229 -4.403 1.00 60.12 102 LEU A CA 1
ATOM 837 C C . LEU A 1 102 ? -32.410 11.351 -4.388 1.00 60.12 102 LEU A C 1
ATOM 839 O O . LEU A 1 102 ? -32.973 11.662 -5.440 1.00 60.12 102 LEU A O 1
ATOM 843 N N . ALA A 1 103 ? -32.702 11.945 -3.224 1.00 60.69 103 ALA A N 1
ATOM 844 C CA . ALA A 1 103 ? -33.793 12.913 -3.073 1.00 60.69 103 ALA A CA 1
ATOM 845 C C . ALA A 1 103 ? -33.660 14.112 -4.038 1.00 60.69 103 ALA A C 1
ATOM 847 O O . ALA A 1 103 ? -34.607 14.421 -4.764 1.00 60.69 103 ALA A O 1
ATOM 848 N N . ASP A 1 104 ? -32.455 14.678 -4.166 1.00 59.28 104 ASP A N 1
ATOM 849 C CA . ASP A 1 104 ? -32.182 15.837 -5.036 1.00 59.28 104 ASP A CA 1
ATOM 850 C C . ASP A 1 104 ? -32.366 15.560 -6.539 1.00 59.28 104 ASP A C 1
ATOM 852 O O . ASP A 1 104 ? -32.677 16.461 -7.321 1.00 59.28 104 ASP A O 1
ATOM 856 N N . LEU A 1 105 ? -32.189 14.310 -6.981 1.00 58.50 105 LEU A N 1
ATOM 857 C CA . LEU A 1 105 ? -32.321 13.947 -8.398 1.00 58.50 105 LEU A CA 1
ATOM 858 C C . LEU A 1 105 ? -33.787 13.821 -8.825 1.00 58.50 105 LEU A C 1
ATOM 860 O O . LEU A 1 105 ? -34.106 14.019 -10.001 1.00 58.50 105 LEU A O 1
ATOM 864 N N . ARG A 1 106 ? -34.687 13.513 -7.884 1.00 56.28 106 ARG A N 1
ATOM 865 C CA . ARG A 1 106 ? -36.118 13.351 -8.166 1.00 56.28 106 ARG A CA 1
ATOM 866 C C . ARG A 1 106 ? -36.867 14.678 -8.100 1.00 56.28 106 ARG A C 1
ATOM 868 O O . ARG A 1 106 ? -37.782 14.882 -8.901 1.00 56.28 106 ARG A O 1
ATOM 875 N N . ASP A 1 107 ? -36.432 15.590 -7.234 1.00 56.06 107 ASP A N 1
ATOM 876 C CA . ASP A 1 107 ? -37.064 16.903 -7.116 1.00 56.06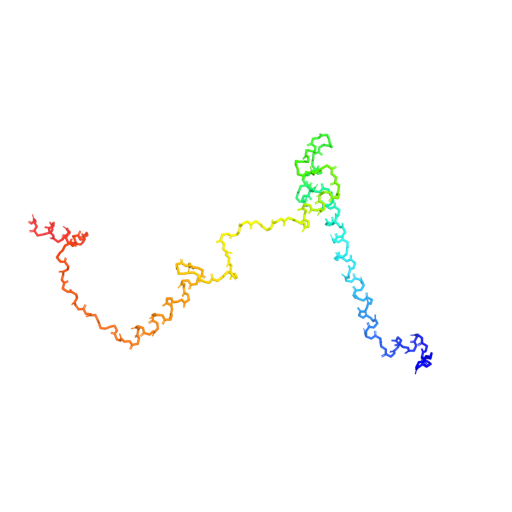 107 ASP A CA 1
ATOM 877 C C . ASP A 1 107 ? -36.859 17.747 -8.382 1.00 56.06 107 ASP A C 1
ATOM 879 O O . ASP A 1 107 ? -37.796 18.379 -8.86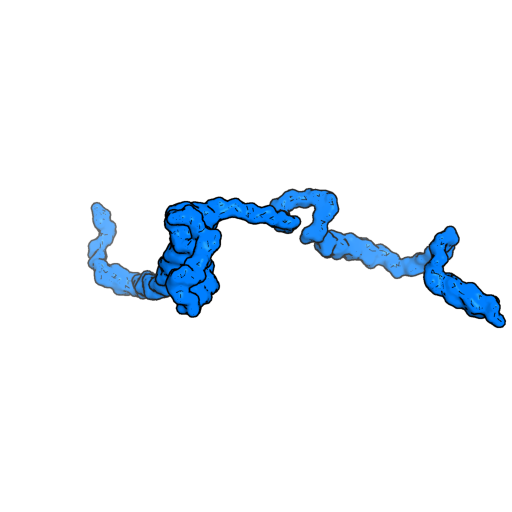4 1.00 56.06 107 ASP A O 1
ATOM 883 N N . ARG A 1 108 ? -35.695 17.619 -9.039 1.00 55.69 108 ARG A N 1
ATOM 884 C CA . ARG A 1 108 ? -35.396 18.268 -10.333 1.00 55.69 108 ARG A CA 1
ATOM 885 C C . ARG A 1 108 ? -36.247 17.784 -11.510 1.00 55.69 108 ARG A C 1
ATOM 887 O O . ARG A 1 108 ? -36.488 18.549 -12.441 1.00 55.69 108 ARG A O 1
ATOM 894 N N . LYS A 1 109 ? -36.685 16.519 -11.507 1.00 54.28 109 LYS A N 1
ATOM 895 C CA . LYS A 1 109 ? -37.551 15.980 -12.574 1.00 54.28 109 LYS A CA 1
ATOM 896 C C . LYS A 1 109 ? -39.017 16.369 -12.353 1.00 54.28 109 LYS A C 1
ATOM 898 O O . LYS A 1 109 ? -39.718 16.641 -13.315 1.00 54.28 109 LYS A O 1
ATOM 903 N N . SER A 1 110 ? -39.445 16.446 -11.091 1.00 54.50 110 SER A N 1
ATOM 904 C CA . SER A 1 110 ? -40.779 16.915 -10.692 1.00 54.50 110 SER A CA 1
ATOM 905 C C . SER A 1 110 ? -40.967 18.419 -10.928 1.00 54.50 110 SER A C 1
ATOM 907 O O . SER A 1 110 ? -42.012 18.826 -11.425 1.00 54.50 110 SER A O 1
ATOM 909 N N . THR A 1 111 ? -39.962 19.251 -10.631 1.00 54.25 111 THR A N 1
ATOM 910 C CA . THR A 1 111 ? -40.038 20.704 -10.887 1.00 54.25 111 THR A CA 1
ATOM 911 C C . THR A 1 111 ? -40.059 21.024 -12.376 1.00 54.25 111 THR A C 1
ATOM 913 O O . THR A 1 111 ? -40.891 21.814 -12.800 1.00 54.25 111 THR A O 1
ATOM 916 N N . LYS A 1 112 ? -39.254 20.342 -13.204 1.00 52.59 112 LYS A N 1
ATOM 917 C CA . LYS A 1 112 ? -39.212 20.621 -14.650 1.00 52.59 112 LYS A CA 1
ATOM 918 C C . LYS A 1 112 ? -40.549 20.378 -15.373 1.00 52.59 112 LYS A C 1
ATOM 920 O O . LYS A 1 112 ? -40.867 21.126 -16.292 1.00 52.59 112 LYS A O 1
ATOM 925 N N . ASP A 1 113 ? -41.328 19.380 -14.951 1.00 53.53 113 ASP A N 1
ATOM 926 C CA . ASP A 1 113 ? -42.663 19.118 -15.517 1.00 53.53 113 ASP A CA 1
ATOM 927 C C . ASP A 1 113 ? -43.762 19.990 -14.874 1.00 53.53 113 ASP A C 1
ATOM 929 O O . ASP A 1 113 ? -44.768 20.276 -15.520 1.00 53.53 113 ASP A O 1
ATOM 933 N N . ARG A 1 114 ? -43.575 20.461 -13.630 1.00 53.12 114 ARG A N 1
ATOM 934 C CA . ARG A 1 114 ? -44.527 21.366 -12.952 1.00 53.12 114 ARG A CA 1
ATOM 935 C C . ARG A 1 114 ? -44.365 22.828 -13.372 1.00 53.12 114 ARG A C 1
ATOM 937 O O . ARG A 1 114 ? -45.367 23.524 -13.466 1.00 53.12 114 ARG A O 1
ATOM 944 N N . ASP A 1 115 ? -43.153 23.267 -13.703 1.00 51.12 115 ASP A N 1
ATOM 945 C CA . ASP A 1 115 ? -42.881 24.632 -14.178 1.00 51.12 115 ASP A CA 1
ATOM 946 C C . ASP A 1 115 ? -43.307 24.850 -15.645 1.00 51.12 115 ASP A C 1
ATOM 948 O O . ASP A 1 115 ? -43.452 25.989 -16.086 1.00 51.12 115 ASP A O 1
ATOM 952 N N . ALA A 1 116 ? -43.557 23.776 -16.408 1.00 52.88 116 ALA A N 1
ATOM 953 C CA . ALA A 1 116 ? -44.124 23.852 -17.760 1.00 52.88 116 ALA A CA 1
ATOM 954 C C . ALA A 1 116 ? -45.640 24.142 -17.763 1.00 52.88 116 ALA A C 1
ATOM 956 O O . ALA A 1 116 ? -46.191 24.575 -18.776 1.00 52.88 116 ALA A O 1
ATOM 957 N N . GLN A 1 117 ? -46.317 23.939 -16.629 1.00 53.25 117 GLN A N 1
ATOM 958 C CA . GLN A 1 117 ? -47.717 24.298 -16.417 1.00 53.25 117 GLN A CA 1
ATOM 959 C C . GLN A 1 117 ? -47.784 25.583 -15.588 1.00 53.25 117 GLN A C 1
ATOM 961 O O . GLN A 1 117 ? -47.999 25.546 -14.383 1.00 53.25 117 GLN A O 1
ATOM 966 N N . GLY A 1 118 ? -47.556 26.709 -16.274 1.00 47.41 118 GLY A N 1
ATOM 967 C CA . GLY A 1 118 ? -47.853 28.086 -15.865 1.00 47.41 118 GLY A CA 1
ATOM 968 C C . GLY A 1 118 ? -48.048 28.327 -14.366 1.00 47.41 118 GLY A C 1
ATOM 969 O O . GLY A 1 118 ? -49.149 28.150 -13.845 1.00 47.41 118 GLY A O 1
ATOM 970 N N . MET A 1 119 ? -47.003 28.826 -13.698 1.00 52.09 119 MET A N 1
ATOM 971 C CA . MET A 1 119 ? -47.128 29.494 -12.401 1.00 52.09 119 MET A CA 1
ATOM 972 C C . MET A 1 119 ? -47.909 30.806 -12.557 1.00 52.09 119 MET A C 1
ATOM 974 O O . MET A 1 119 ? -47.353 31.900 -12.498 1.00 52.09 119 MET A O 1
ATOM 978 N N . GLU A 1 120 ? -49.217 30.704 -12.755 1.00 57.28 120 GLU A N 1
ATOM 979 C CA . GLU A 1 120 ? -50.119 31.806 -12.460 1.00 57.28 120 GLU A CA 1
ATOM 980 C C . GLU A 1 120 ? -50.376 31.783 -10.952 1.00 57.28 120 GLU A C 1
ATOM 982 O O . GLU A 1 120 ? -50.817 30.773 -10.394 1.00 57.28 120 GLU A O 1
ATOM 987 N N . LEU A 1 121 ? -50.052 32.892 -10.281 1.00 61.28 121 LEU A N 1
ATOM 988 C CA . LEU A 1 121 ? -50.353 33.135 -8.873 1.00 61.28 121 LEU A CA 1
ATOM 989 C C . LEU A 1 121 ? -51.858 32.970 -8.652 1.00 61.28 121 LEU A C 1
ATOM 991 O O . LEU A 1 121 ? -52.645 33.895 -8.855 1.00 61.28 121 LEU A O 1
ATOM 995 N N . ARG A 1 122 ? -52.285 31.775 -8.250 1.00 61.50 122 ARG A N 1
ATOM 996 C CA . ARG A 1 122 ? -53.685 31.547 -7.923 1.00 61.50 122 ARG A CA 1
ATOM 997 C C . ARG A 1 122 ? -53.936 32.130 -6.540 1.00 61.50 122 ARG A C 1
ATOM 999 O O . ARG A 1 122 ? -53.326 31.692 -5.568 1.00 61.50 122 ARG A O 1
ATOM 1006 N N . ASN A 1 123 ? -54.828 33.115 -6.460 1.00 61.34 123 ASN A N 1
ATOM 1007 C CA . ASN A 1 123 ? -55.294 33.661 -5.189 1.00 61.34 123 ASN A CA 1
ATOM 1008 C C . ASN A 1 123 ? -55.906 32.530 -4.355 1.00 61.34 123 ASN A C 1
ATOM 1010 O O . ASN A 1 123 ? -56.987 32.025 -4.663 1.00 61.34 123 ASN A O 1
ATOM 1014 N N . VAL A 1 124 ? -55.182 32.104 -3.322 1.00 59.69 124 VAL A N 1
ATOM 1015 C CA . VAL A 1 124 ? -55.686 31.171 -2.317 1.00 59.69 124 VAL A CA 1
ATOM 1016 C C . VAL A 1 124 ? -56.607 31.977 -1.396 1.00 59.69 124 VAL A C 1
ATOM 1018 O O . VAL A 1 124 ? -56.181 33.027 -0.909 1.00 59.69 124 VAL A O 1
ATOM 1021 N N . PRO A 1 125 ? -57.860 31.548 -1.158 1.00 65.12 125 PRO A N 1
ATOM 1022 C CA . PRO A 1 125 ? -58.703 32.204 -0.168 1.00 65.12 125 PRO A CA 1
ATOM 1023 C C . PRO A 1 125 ? -58.003 32.158 1.200 1.00 65.12 125 PRO A C 1
ATOM 1025 O O . PRO A 1 125 ? -57.363 31.149 1.511 1.00 65.12 125 PRO A O 1
ATOM 1028 N N . PRO A 1 126 ? -58.078 33.229 2.011 1.00 61.22 126 PRO A N 1
ATOM 1029 C CA . PRO A 1 126 ? -57.391 33.278 3.295 1.00 61.22 126 PRO A CA 1
ATOM 1030 C C . PRO A 1 126 ? -57.793 32.062 4.131 1.00 61.22 126 PRO A C 1
ATOM 1032 O O . PRO A 1 126 ? -58.975 31.826 4.377 1.00 61.22 126 PRO A O 1
ATOM 1035 N N . ALA A 1 127 ? -56.801 31.261 4.522 1.00 60.75 127 ALA A N 1
ATOM 1036 C CA . ALA A 1 127 ? -57.026 30.082 5.340 1.00 60.75 127 ALA A CA 1
ATOM 1037 C C . ALA A 1 127 ? -57.584 30.522 6.700 1.00 60.75 127 ALA A C 1
ATOM 1039 O O . ALA A 1 127 ? -56.868 31.077 7.534 1.00 60.75 127 ALA A O 1
ATOM 1040 N N . THR A 1 128 ? -58.872 30.273 6.923 1.00 60.16 128 THR A N 1
ATOM 1041 C CA . THR A 1 128 ? -59.554 30.487 8.201 1.00 60.16 128 THR A CA 1
ATOM 1042 C C . THR A 1 128 ? -59.069 29.440 9.200 1.00 60.16 128 THR A C 1
ATOM 1044 O O . THR A 1 128 ? -59.690 28.391 9.356 1.00 60.16 128 THR A O 1
ATOM 1047 N N . GLY A 1 129 ? -57.916 29.662 9.830 1.00 64.38 129 GLY A N 1
ATOM 1048 C CA . GLY A 1 129 ? -57.469 28.779 10.912 1.00 64.38 129 GLY A CA 1
ATOM 1049 C C . GLY A 1 129 ? -55.981 28.771 11.234 1.00 64.38 129 GLY A C 1
ATOM 1050 O O . GLY A 1 129 ? -55.614 28.219 12.266 1.00 64.38 129 GLY A O 1
ATOM 1051 N N . PHE A 1 130 ? -55.117 29.382 10.417 1.00 66.38 130 PHE A N 1
ATOM 1052 C CA . PHE A 1 130 ? -53.705 29.531 10.776 1.00 66.38 130 PHE A CA 1
ATOM 1053 C C . PHE A 1 130 ? -53.360 31.000 11.012 1.00 66.38 130 PHE A C 1
ATOM 1055 O O . PHE A 1 130 ? -53.135 31.768 10.075 1.00 66.38 130 PHE A O 1
ATOM 1062 N N . GLN A 1 131 ? -53.317 31.388 12.286 1.00 65.88 131 GLN A N 1
ATOM 1063 C CA . GLN A 1 131 ? -52.934 32.730 12.711 1.00 65.88 131 GLN A CA 1
ATOM 1064 C C . GLN A 1 131 ? -51.406 32.841 12.702 1.00 65.88 131 GLN A C 1
ATOM 1066 O O . GLN A 1 131 ? -50.720 32.595 13.691 1.00 65.88 131 GL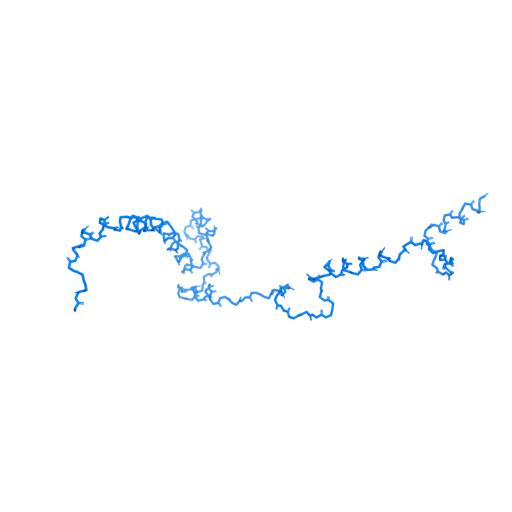N A O 1
ATOM 1071 N N . GLY A 1 132 ? -50.864 33.146 11.524 1.00 73.38 132 GLY A N 1
ATOM 1072 C CA . GLY A 1 132 ? -49.441 33.416 11.356 1.00 73.38 132 GLY A CA 1
ATOM 1073 C C . GLY A 1 132 ? -49.034 34.777 11.945 1.00 73.38 132 GLY A C 1
ATOM 1074 O O . GLY A 1 132 ? -49.877 35.660 12.119 1.00 73.38 132 GLY A O 1
ATOM 1075 N N . PRO A 1 133 ? -47.732 35.008 12.187 1.00 66.31 133 PRO A N 1
ATOM 1076 C CA . PRO A 1 133 ? -47.227 36.236 12.812 1.00 66.31 133 PRO A CA 1
ATOM 1077 C C . PRO A 1 133 ? -47.558 37.534 12.049 1.00 66.31 133 PRO A C 1
ATOM 1079 O O . PRO A 1 133 ? -47.557 38.611 12.638 1.00 66.31 133 PRO A O 1
ATOM 1082 N N . ALA A 1 134 ? -47.893 37.451 10.756 1.00 67.44 134 ALA A N 1
ATOM 1083 C CA . ALA A 1 134 ? -48.372 38.592 9.975 1.00 67.44 134 ALA A CA 1
ATOM 1084 C C . ALA A 1 134 ? -49.811 39.020 10.335 1.00 67.44 134 ALA A C 1
ATOM 1086 O O . ALA A 1 134 ? -50.101 40.214 10.311 1.00 67.44 134 ALA A O 1
ATOM 1087 N N . ALA A 1 135 ? -50.686 38.079 10.714 1.00 63.16 135 ALA A N 1
ATOM 1088 C CA . ALA A 1 135 ? -52.064 38.374 11.115 1.00 63.16 135 ALA A CA 1
ATOM 1089 C C . ALA A 1 135 ? -52.111 39.112 12.466 1.00 63.16 135 ALA A C 1
ATOM 1091 O O . ALA A 1 135 ? -52.813 40.109 12.601 1.00 63.16 135 ALA A O 1
ATOM 1092 N N . LEU A 1 136 ? -51.266 38.702 13.423 1.00 64.38 136 LEU A N 1
ATOM 1093 C CA . LEU A 1 136 ? -51.134 39.367 14.729 1.00 64.38 136 LEU A CA 1
ATOM 1094 C C . LEU A 1 136 ? -50.645 40.819 14.605 1.00 64.38 136 LEU A C 1
ATOM 1096 O O . LEU A 1 136 ? -51.037 41.684 15.384 1.00 64.38 136 LEU A O 1
ATOM 1100 N N . ARG A 1 137 ? -49.798 41.106 13.607 1.00 66.12 137 ARG A N 1
ATOM 1101 C CA . ARG A 1 137 ? -49.305 42.466 13.354 1.00 66.12 137 ARG A CA 1
ATOM 1102 C C . ARG A 1 137 ? -50.400 43.393 12.821 1.00 66.12 137 ARG A C 1
ATOM 1104 O O . ARG A 1 137 ? -50.357 44.585 13.104 1.00 66.12 137 ARG A O 1
ATOM 1111 N N . GLN A 1 138 ? -51.355 42.871 12.053 1.00 63.22 138 GLN A N 1
ATOM 1112 C CA . GLN A 1 138 ? -52.481 43.668 11.563 1.00 63.22 138 GLN A CA 1
ATOM 1113 C C . GLN A 1 138 ? -53.485 43.967 12.678 1.00 63.22 138 GLN A C 1
ATOM 1115 O O . GLN A 1 138 ? -53.841 45.131 12.828 1.00 63.22 138 GLN A O 1
ATOM 1120 N N . GLU A 1 139 ? -53.847 42.982 13.510 1.00 66.06 139 GLU A N 1
ATOM 1121 C CA . GLU A 1 139 ? -54.711 43.212 14.683 1.00 66.06 139 GLU A CA 1
ATOM 1122 C C . GLU A 1 139 ? -54.120 44.254 15.644 1.00 66.06 139 GLU A C 1
ATOM 1124 O O . GLU A 1 139 ? -54.823 45.170 16.069 1.00 66.06 139 GLU A O 1
ATOM 1129 N N . ALA A 1 140 ? -52.815 44.171 15.927 1.00 67.44 140 ALA A N 1
ATOM 1130 C CA . ALA A 1 140 ? -52.129 45.127 16.796 1.00 67.44 140 ALA A CA 1
ATOM 1131 C C . ALA A 1 140 ? -52.133 46.567 16.248 1.00 67.44 140 ALA A C 1
ATOM 1133 O O . ALA A 1 140 ? -52.157 47.514 17.027 1.00 67.44 140 ALA A O 1
ATOM 1134 N N . ASN A 1 141 ? -52.131 46.739 14.923 1.00 65.19 141 ASN A N 1
ATOM 1135 C CA . ASN A 1 141 ? -52.167 48.059 14.290 1.00 65.19 141 ASN A CA 1
ATOM 1136 C C . ASN A 1 141 ? -53.589 48.623 14.153 1.00 65.19 141 ASN A C 1
ATOM 1138 O O . ASN A 1 141 ? -53.738 49.832 14.037 1.00 65.19 141 ASN A O 1
ATOM 1142 N N . THR A 1 142 ? -54.621 47.775 14.135 1.00 64.50 142 THR A N 1
ATOM 1143 C CA . THR A 1 142 ? -56.032 48.209 14.110 1.00 64.50 142 THR A CA 1
ATOM 1144 C C . THR A 1 142 ? -56.615 48.469 15.500 1.00 64.50 142 THR A C 1
ATOM 1146 O O . THR A 1 142 ? -57.682 49.063 15.605 1.00 64.50 142 THR A O 1
ATOM 1149 N N . ALA A 1 143 ? -55.945 47.999 16.556 1.00 56.47 143 ALA A N 1
ATOM 1150 C CA . ALA A 1 143 ? -56.342 48.190 17.952 1.00 56.47 143 ALA A CA 1
ATOM 1151 C C . ALA A 1 143 ? -55.712 49.437 18.616 1.00 56.47 143 ALA A C 1
ATOM 1153 O O . ALA A 1 143 ? -55.840 49.603 19.830 1.00 56.47 143 ALA A O 1
ATOM 1154 N N . ALA A 1 144 ? -55.035 50.287 17.836 1.00 49.16 144 ALA A N 1
ATOM 1155 C CA . ALA A 1 144 ? -54.497 51.591 18.233 1.00 49.16 144 ALA A CA 1
ATOM 1156 C C . ALA A 1 144 ? -55.237 52.708 17.488 1.00 49.16 144 ALA A C 1
ATOM 1158 O O . ALA A 1 144 ? -55.450 53.774 18.108 1.00 49.16 144 ALA A O 1
#

Secondary structure (DSSP, 8-state):
--S----HHHHHHHTHHHHHHHHHHHHHHHHHHHHHHHHHHHHHHT--HHHHHHHTTS-GGG---TT--SSHHHHHHHHHTPPPPPPS--TTSPP-TT-GGGHHHHHHHHHHHHTTS------PPP-TT---HHHHHHHHHH--

Solvent-accessible surface area (backbone atoms only — not comparable to full-atom values): 9181 Å² total; per-residue (Å²): 134,84,92,64,100,64,50,72,69,58,51,43,68,77,40,45,66,65,54,50,48,51,54,50,48,52,60,61,42,50,56,60,49,53,52,49,52,50,48,54,54,30,38,35,62,37,44,52,74,68,52,55,59,56,48,70,78,47,60,82,89,73,62,77,66,88,68,48,69,89,41,46,67,52,21,39,46,53,65,74,64,51,75,80,72,92,63,96,72,58,91,84,57,83,89,54,97,85,58,66,93,54,48,76,67,51,52,58,59,53,47,60,63,51,65,72,59,70,87,66,88,71,85,72,76,81,69,92,82,68,87,46,77,70,56,57,55,51,54,61,63,73,75,109

Sequence (144 aa):
MSREDVSFGSAIDKFRVPFAMVIYGGLAFCYPAALMGYHIFLMARGETTREYINSHKFIKQERFRAFTQGSMLKNWFVVLCRPRPPTYYSFKAKYEPGDQRLADLRDRKSTKDRDAQGMELRNVPPATGFQGPAALRQEANTAA

Nearest PDB structures (foldseek):
  8hf3-assembly1_A  TM=7.370E-01  e=4.482E-02  Homo sapiens

Organism: Verticillium longisporum (NCBI:txid100787)

Mean predicted aligned error: 18.49 Å

Radius of gyration: 35.09 Å; Cα contacts (8 Å, |Δi|>4): 38; chains: 1; bounding box: 80×78×63 Å